Protein AF-A0A367LYJ3-F1 (afdb_monomer_lite)

Sequence (110 aa):
TGTVQKDARSNDTKPASPRLWTTGIEQMITGRERLQLPLENHNYLRAVVWGLASDPAQALAASSKRPQAGGPSTQQLLQDQVGRIQSDIVLGLITKEDGERQIAALKGGA

Foldseek 3Di:
DDWADQDPPDPDIFDFDVVLLVVLVVCCVVCVVVQDPPHPDPCVSSNSSVVQSPDPVNVVVSVPPDPPPDPQDPVRVLVVVLVVLVVCCVVVVDPPVVSVVVNVCSVVVD

Structure (mmCIF, N/CA/C/O backbone):
data_AF-A0A367LYJ3-F1
#
_entry.id   AF-A0A367LYJ3-F1
#
loop_
_atom_site.group_PDB
_atom_site.id
_atom_site.type_symbol
_atom_site.label_atom_id
_atom_site.label_alt_id
_atom_site.label_comp_id
_atom_site.label_asym_id
_atom_site.label_entity_id
_atom_site.label_seq_id
_atom_site.pdbx_PDB_ins_code
_atom_site.Cartn_x
_atom_site.Cartn_y
_atom_site.Cartn_z
_atom_site.occupancy
_atom_site.B_iso_or_equiv
_atom_site.auth_seq_id
_atom_site.auth_comp_id
_atom_site.auth_asym_id
_atom_site.auth_atom_id
_atom_site.pdbx_PDB_model_num
ATOM 1 N N . THR A 1 1 ? -6.627 -6.725 5.157 1.00 67.56 1 THR A N 1
ATOM 2 C CA . THR A 1 1 ? -5.604 -6.161 4.242 1.00 67.56 1 THR A CA 1
ATOM 3 C C . THR A 1 1 ? -4.426 -7.108 4.254 1.00 67.56 1 THR A C 1
ATOM 5 O O . THR A 1 1 ? -4.138 -7.635 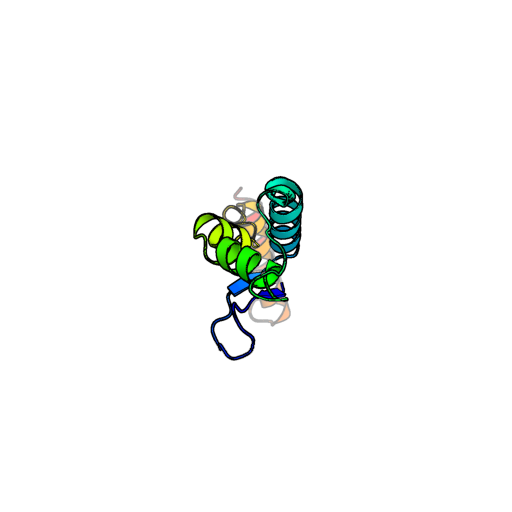5.317 1.00 67.56 1 THR A O 1
ATOM 8 N N . GLY A 1 2 ? -3.830 -7.413 3.099 1.00 86.25 2 GLY A N 1
ATOM 9 C CA . GLY A 1 2 ? -2.691 -8.335 3.029 1.00 86.25 2 GLY A CA 1
ATOM 10 C C . GLY A 1 2 ? -1.375 -7.659 3.415 1.00 86.25 2 GLY A C 1
ATOM 11 O O . GLY A 1 2 ? -1.329 -6.441 3.606 1.00 86.25 2 GLY A O 1
ATOM 12 N N . THR A 1 3 ? -0.305 -8.443 3.503 1.00 90.94 3 THR A N 1
ATOM 13 C CA . THR A 1 3 ? 1.073 -7.964 3.670 1.00 90.94 3 THR A CA 1
ATOM 14 C C . THR A 1 3 ? 1.969 -8.542 2.577 1.00 90.94 3 THR A C 1
ATOM 16 O O . THR A 1 3 ? 1.623 -9.527 1.924 1.00 90.94 3 THR A O 1
ATOM 19 N N . VAL A 1 4 ? 3.113 -7.905 2.343 1.00 91.81 4 VAL A N 1
ATOM 20 C CA . VAL A 1 4 ? 4.152 -8.363 1.421 1.00 91.81 4 VAL A CA 1
ATOM 21 C C . VAL A 1 4 ? 5.507 -8.318 2.120 1.00 91.81 4 VAL A C 1
ATOM 23 O O . VAL A 1 4 ? 5.812 -7.381 2.852 1.00 91.81 4 VAL A O 1
ATOM 26 N N . GLN A 1 5 ? 6.331 -9.332 1.888 1.00 92.62 5 GLN A N 1
ATOM 27 C CA . GLN A 1 5 ? 7.729 -9.394 2.326 1.00 92.62 5 GLN A CA 1
ATOM 28 C C . GLN A 1 5 ? 8.621 -9.369 1.086 1.00 92.62 5 GLN A C 1
ATOM 30 O O . GLN A 1 5 ? 8.230 -9.918 0.062 1.00 92.62 5 GLN A O 1
ATOM 35 N N . LYS A 1 6 ? 9.834 -8.817 1.141 1.00 85.62 6 LYS A N 1
ATOM 36 C CA . LYS A 1 6 ? 10.731 -8.827 -0.033 1.00 85.62 6 LYS A CA 1
ATOM 37 C C . LYS A 1 6 ? 11.236 -10.237 -0.367 1.00 85.62 6 LYS A C 1
ATOM 39 O O . LYS A 1 6 ? 11.170 -10.660 -1.513 1.00 85.62 6 LYS A O 1
ATOM 44 N N . ASP A 1 7 ? 11.650 -10.986 0.654 1.00 83.88 7 ASP A N 1
ATOM 45 C CA . ASP A 1 7 ? 12.133 -12.374 0.572 1.00 83.88 7 ASP A CA 1
ATOM 46 C C . ASP A 1 7 ? 11.464 -13.217 1.668 1.00 83.88 7 ASP A C 1
ATOM 48 O O . ASP A 1 7 ? 11.066 -12.675 2.700 1.00 83.88 7 ASP A O 1
ATOM 52 N N . ALA A 1 8 ? 11.265 -14.519 1.440 1.00 78.50 8 ALA A N 1
ATOM 53 C CA . ALA A 1 8 ? 10.597 -15.410 2.395 1.00 78.50 8 ALA A CA 1
ATOM 54 C C . ALA A 1 8 ? 11.401 -15.623 3.691 1.00 78.50 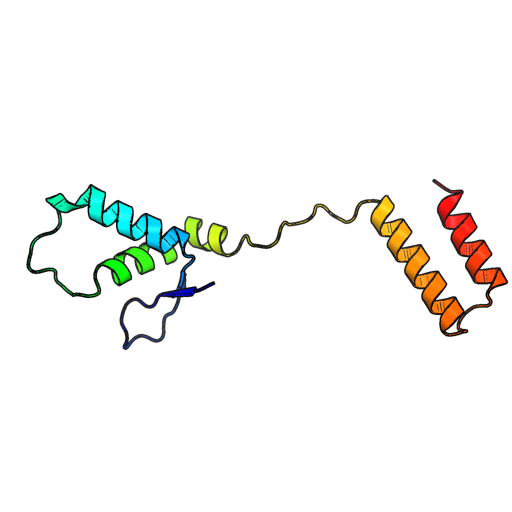8 ALA A C 1
ATOM 56 O O . ALA A 1 8 ? 10.827 -15.988 4.710 1.00 78.50 8 ALA A O 1
ATOM 57 N N . ARG A 1 9 ? 12.713 -15.368 3.660 1.00 81.69 9 ARG A N 1
ATOM 58 C CA . ARG A 1 9 ? 13.621 -15.456 4.810 1.00 81.69 9 ARG A CA 1
ATOM 59 C C . ARG A 1 9 ? 13.674 -14.169 5.634 1.00 81.69 9 ARG A C 1
ATOM 61 O O . ARG A 1 9 ? 14.286 -14.162 6.696 1.00 81.69 9 ARG A O 1
ATOM 68 N N . SER A 1 10 ? 13.075 -13.078 5.152 1.00 81.88 10 SER A N 1
ATOM 69 C CA . SER A 1 10 ? 13.058 -11.797 5.861 1.00 81.88 10 SER A CA 1
ATOM 70 C C . SER A 1 10 ? 11.774 -11.623 6.663 1.00 81.88 10 SER A C 1
ATOM 72 O O . SER A 1 10 ? 10.681 -11.813 6.138 1.00 81.88 10 SER A O 1
ATOM 74 N N . ASN A 1 11 ? 11.897 -11.172 7.911 1.00 85.19 11 ASN A N 1
ATOM 75 C CA . ASN A 1 11 ? 10.754 -10.830 8.762 1.00 85.19 11 ASN A CA 1
ATOM 76 C C . ASN A 1 11 ? 10.179 -9.428 8.478 1.00 85.19 11 ASN A C 1
ATOM 78 O O . ASN A 1 11 ? 9.189 -9.043 9.097 1.00 85.19 11 ASN A O 1
ATOM 82 N N . ASP A 1 12 ? 10.763 -8.659 7.548 1.00 89.38 12 ASP A N 1
ATOM 83 C CA . ASP A 1 12 ? 10.249 -7.329 7.203 1.00 89.38 12 ASP A CA 1
ATOM 84 C C . ASP A 1 12 ? 9.011 -7.431 6.303 1.00 89.38 12 ASP A C 1
ATOM 86 O O . ASP A 1 12 ? 9.086 -7.805 5.125 1.00 89.38 12 ASP A O 1
ATOM 90 N N . THR A 1 13 ? 7.863 -7.083 6.880 1.00 90.88 13 THR A N 1
ATOM 91 C CA . THR A 1 13 ? 6.555 -7.105 6.227 1.00 90.88 13 THR A CA 1
ATOM 92 C C . THR A 1 13 ? 6.062 -5.675 6.015 1.00 90.88 13 THR A C 1
ATOM 94 O O . THR A 1 13 ? 6.187 -4.812 6.884 1.00 90.88 13 THR A O 1
ATOM 97 N N . LYS A 1 14 ? 5.477 -5.411 4.847 1.00 89.69 14 LYS A N 1
ATOM 98 C CA . LYS A 1 14 ? 4.812 -4.143 4.523 1.00 89.69 14 LYS A CA 1
ATOM 99 C C . LYS A 1 14 ? 3.334 -4.392 4.222 1.00 89.69 14 LYS A C 1
ATOM 101 O O . LYS A 1 14 ? 3.006 -5.439 3.657 1.00 89.69 14 LYS A O 1
ATOM 106 N N . PRO A 1 15 ? 2.422 -3.474 4.576 1.00 89.81 15 PRO A N 1
ATOM 107 C CA . PRO A 1 15 ? 1.016 -3.605 4.214 1.00 89.81 15 PRO A CA 1
ATOM 108 C C . PRO A 1 15 ? 0.850 -3.550 2.690 1.00 89.81 15 PRO A C 1
ATOM 110 O O . PRO A 1 15 ? 1.298 -2.614 2.036 1.00 89.81 15 PRO A O 1
ATOM 113 N N . ALA A 1 16 ? 0.171 -4.546 2.123 1.00 90.31 16 ALA A N 1
ATOM 114 C CA . ALA A 1 16 ? -0.069 -4.669 0.690 1.00 90.31 16 ALA A CA 1
ATOM 115 C C . ALA A 1 16 ? -1.567 -4.851 0.425 1.00 90.31 16 ALA A C 1
ATOM 117 O O . ALA A 1 16 ? -2.152 -5.917 0.640 1.00 90.31 16 ALA A O 1
ATOM 118 N N . SER A 1 17 ? -2.219 -3.780 -0.027 1.00 89.12 17 SER A N 1
ATOM 119 C CA . SER A 1 17 ? -3.611 -3.847 -0.473 1.00 89.12 17 SER A CA 1
ATOM 120 C C . SER A 1 17 ? -3.712 -4.552 -1.835 1.00 89.12 17 SER A C 1
ATOM 122 O O . SER A 1 17 ? -2.752 -4.503 -2.603 1.00 89.12 17 SER A O 1
ATOM 124 N N . PRO A 1 18 ? -4.867 -5.148 -2.196 1.00 91.31 18 PRO A N 1
ATOM 125 C CA . PRO A 1 18 ? -5.070 -5.712 -3.535 1.00 91.31 18 PRO A CA 1
ATOM 126 C C . PRO A 1 18 ? -4.739 -4.727 -4.666 1.00 91.31 18 PRO A C 1
ATOM 128 O O . PRO A 1 18 ? -4.169 -5.121 -5.674 1.00 91.31 18 PRO A O 1
ATOM 131 N N . ARG A 1 19 ? -4.995 -3.428 -4.456 1.00 89.75 19 ARG A N 1
ATOM 132 C CA . ARG A 1 19 ? -4.668 -2.368 -5.418 1.00 89.75 19 ARG A CA 1
ATOM 133 C C . ARG A 1 19 ? -3.164 -2.257 -5.691 1.00 89.75 19 ARG A C 1
ATOM 135 O O . ARG A 1 19 ? -2.786 -2.044 -6.834 1.00 89.75 19 ARG A O 1
ATOM 142 N N . LEU A 1 20 ? -2.313 -2.441 -4.676 1.00 91.62 20 LEU A N 1
ATOM 143 C CA . LEU A 1 20 ? -0.855 -2.436 -4.864 1.00 91.62 20 LEU A CA 1
ATOM 144 C C . LEU A 1 20 ? -0.386 -3.616 -5.718 1.00 91.62 20 LEU A C 1
ATOM 146 O O . LEU A 1 20 ? 0.514 -3.455 -6.537 1.00 91.62 20 LEU A O 1
ATOM 150 N N . TRP A 1 21 ? -1.023 -4.779 -5.567 1.00 91.88 21 TRP A N 1
ATOM 151 C CA . TRP A 1 21 ? -0.752 -5.934 -6.420 1.00 91.88 21 TRP A CA 1
ATOM 152 C C . TRP A 1 21 ? -1.154 -5.669 -7.869 1.00 91.88 21 TRP A C 1
ATOM 154 O O . TRP A 1 21 ? -0.359 -5.932 -8.766 1.00 91.88 21 TRP A O 1
ATOM 164 N N . THR A 1 22 ? -2.335 -5.090 -8.097 1.00 93.81 22 THR A N 1
ATOM 165 C CA . THR A 1 22 ? -2.781 -4.689 -9.439 1.00 93.81 22 THR A CA 1
ATOM 166 C C . THR A 1 22 ? -1.789 -3.727 -10.091 1.00 93.81 22 THR A C 1
ATOM 168 O O . THR A 1 22 ? -1.320 -4.001 -11.190 1.00 93.81 22 THR A O 1
ATOM 171 N N . THR A 1 23 ? -1.378 -2.667 -9.390 1.00 92.50 23 THR A N 1
ATOM 172 C CA . THR A 1 23 ? -0.398 -1.702 -9.913 1.00 92.50 23 THR A CA 1
ATOM 173 C C . THR A 1 23 ? 0.960 -2.345 -10.211 1.00 92.50 23 THR A C 1
ATOM 175 O O . THR A 1 23 ? 1.573 -2.039 -11.230 1.00 92.50 23 THR A O 1
ATOM 178 N N . GLY A 1 24 ? 1.433 -3.263 -9.362 1.00 92.38 24 GLY A N 1
ATOM 179 C CA . GLY A 1 24 ? 2.668 -4.007 -9.627 1.00 92.38 24 GLY A CA 1
ATOM 180 C C . GLY A 1 24 ? 2.580 -4.869 -10.892 1.00 92.38 24 GLY A C 1
ATOM 181 O O . GLY A 1 24 ? 3.512 -4.882 -11.696 1.00 92.38 24 GLY A O 1
ATOM 182 N N . ILE A 1 25 ? 1.445 -5.542 -11.106 1.00 93.81 25 ILE A N 1
ATOM 183 C CA . ILE A 1 25 ? 1.183 -6.328 -12.322 1.00 93.81 25 ILE A CA 1
ATOM 184 C C . ILE A 1 25 ?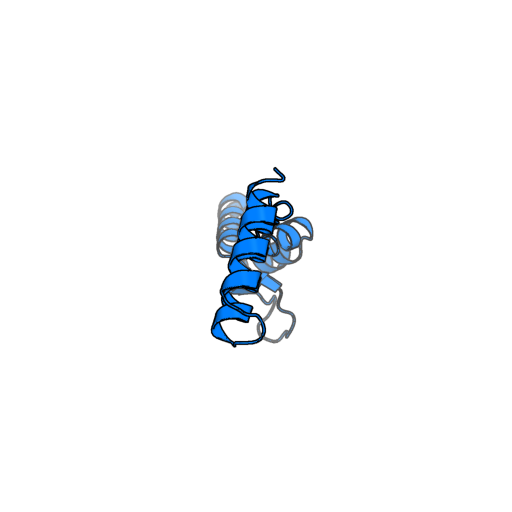 1.165 -5.415 -13.557 1.00 93.81 25 ILE A C 1
ATOM 186 O O . ILE A 1 25 ? 1.817 -5.716 -14.554 1.00 93.81 25 ILE A O 1
ATOM 190 N N . GLU A 1 26 ? 0.476 -4.277 -13.484 1.00 95.00 26 GLU A N 1
ATOM 191 C CA . GLU A 1 26 ? 0.410 -3.294 -14.573 1.00 95.00 26 GLU A CA 1
ATOM 192 C C . GLU A 1 26 ? 1.792 -2.734 -14.936 1.00 95.00 26 GLU A C 1
ATOM 194 O O . GLU A 1 26 ? 2.111 -2.615 -16.122 1.00 95.00 26 GLU A O 1
ATOM 199 N N . GLN A 1 27 ? 2.647 -2.452 -13.945 1.00 91.38 27 GLN A N 1
ATOM 200 C CA . GLN A 1 27 ? 4.032 -2.038 -14.192 1.00 91.38 27 GLN A CA 1
ATOM 201 C C . GLN A 1 27 ? 4.827 -3.112 -14.935 1.00 91.38 27 GLN A C 1
ATOM 203 O O . GLN A 1 27 ? 5.553 -2.786 -15.872 1.00 91.38 27 GLN A O 1
ATOM 208 N N . MET A 1 28 ? 4.675 -4.386 -14.560 1.00 90.25 28 MET A N 1
ATOM 209 C CA . MET A 1 28 ? 5.362 -5.486 -15.244 1.00 90.25 28 MET A CA 1
ATOM 210 C C . MET A 1 28 ? 4.874 -5.675 -16.682 1.00 90.25 28 MET A C 1
ATOM 212 O O . MET A 1 28 ? 5.686 -5.923 -17.569 1.00 90.25 28 MET A O 1
ATOM 216 N N . ILE A 1 29 ? 3.569 -5.536 -16.926 1.00 92.50 29 ILE A N 1
ATOM 217 C CA . ILE A 1 29 ? 2.997 -5.617 -18.277 1.00 92.50 29 ILE A CA 1
ATOM 218 C C . ILE A 1 29 ? 3.496 -4.451 -19.135 1.00 92.50 29 ILE A C 1
ATOM 220 O O . ILE A 1 29 ? 3.917 -4.660 -20.272 1.00 92.50 29 ILE A O 1
ATOM 224 N N . THR A 1 30 ? 3.484 -3.236 -18.584 1.00 92.44 30 THR A N 1
ATOM 225 C CA . THR A 1 30 ? 3.911 -2.016 -19.285 1.00 92.44 30 THR A CA 1
ATOM 226 C C . THR A 1 30 ? 5.407 -2.050 -19.587 1.00 92.44 30 THR A C 1
ATOM 228 O O . THR A 1 30 ? 5.818 -1.778 -20.706 1.00 92.44 30 THR A O 1
ATOM 231 N N . GLY A 1 31 ? 6.231 -2.437 -18.612 1.00 87.31 31 GLY A N 1
ATOM 232 C CA . GLY A 1 31 ? 7.685 -2.524 -18.744 1.00 87.31 31 GLY A CA 1
ATOM 233 C C . GLY A 1 31 ? 8.195 -3.850 -19.306 1.00 87.31 31 GLY A C 1
ATOM 234 O O . GLY A 1 31 ? 9.389 -4.122 -19.183 1.00 87.31 31 GLY A O 1
ATOM 235 N N . ARG A 1 32 ? 7.328 -4.687 -19.895 1.00 88.31 32 ARG A N 1
ATOM 236 C CA . ARG A 1 32 ? 7.663 -6.064 -20.308 1.00 88.31 32 ARG A CA 1
ATOM 237 C C . ARG A 1 32 ? 8.882 -6.158 -21.222 1.00 88.31 32 ARG A C 1
ATOM 239 O O . ARG A 1 32 ? 9.627 -7.122 -21.153 1.00 88.31 32 ARG A O 1
ATOM 246 N N . GLU A 1 33 ? 9.099 -5.147 -22.056 1.00 89.00 33 GLU A N 1
ATOM 247 C CA . GLU A 1 33 ? 10.222 -5.065 -22.997 1.00 89.00 33 GLU A CA 1
ATOM 248 C C . GLU A 1 33 ? 11.583 -4.881 -22.311 1.00 89.00 33 GLU A C 1
ATOM 250 O O . GLU A 1 33 ? 12.620 -5.184 -22.892 1.00 89.00 33 GLU A O 1
ATOM 255 N N . ARG A 1 34 ? 11.585 -4.414 -21.056 1.00 85.94 34 ARG A N 1
ATOM 256 C CA . ARG A 1 34 ? 12.782 -4.275 -20.217 1.00 85.94 34 ARG A CA 1
ATOM 257 C C . ARG A 1 34 ? 13.050 -5.519 -19.372 1.00 85.94 34 ARG A C 1
ATOM 259 O O . ARG A 1 34 ? 14.108 -5.607 -18.753 1.00 85.94 34 ARG A O 1
ATOM 266 N N . LEU A 1 35 ? 12.107 -6.463 -19.317 1.00 83.50 35 LEU A N 1
ATOM 267 C CA . LEU A 1 35 ? 12.292 -7.725 -18.611 1.00 83.50 35 LEU A CA 1
ATOM 268 C C . LEU A 1 35 ? 13.167 -8.641 -19.466 1.00 83.50 35 LEU A C 1
ATOM 270 O O . LEU A 1 35 ? 12.743 -9.133 -20.509 1.00 83.50 35 LEU A O 1
ATOM 274 N N . GLN A 1 36 ? 14.396 -8.877 -19.015 1.00 82.06 36 GLN A N 1
ATOM 275 C CA . GLN A 1 36 ? 15.284 -9.853 -19.633 1.00 82.06 36 GLN A CA 1
ATOM 276 C C . GLN A 1 36 ? 15.078 -11.212 -18.973 1.00 82.06 36 GLN A C 1
ATOM 278 O O . GLN A 1 36 ? 15.080 -11.328 -17.748 1.00 82.06 36 GLN A O 1
ATOM 283 N N . LEU A 1 37 ? 14.869 -12.235 -19.800 1.00 82.56 37 LEU A N 1
ATOM 284 C CA . LEU A 1 37 ? 14.848 -13.619 -19.350 1.00 82.56 37 LEU A CA 1
ATOM 285 C C . LEU A 1 37 ? 16.271 -14.207 -19.433 1.00 82.56 37 LEU A C 1
ATOM 287 O O . LEU A 1 37 ? 16.962 -13.942 -20.417 1.00 82.56 37 LEU A O 1
ATOM 291 N N . PRO A 1 38 ? 16.697 -15.027 -18.456 1.00 84.69 38 PRO A N 1
ATOM 292 C CA . PRO A 1 38 ? 15.950 -15.404 -17.257 1.00 84.69 38 PRO A CA 1
ATOM 293 C C . PRO A 1 38 ? 15.831 -14.232 -16.273 1.00 84.69 38 PRO A C 1
ATOM 295 O O . PRO A 1 38 ? 16.766 -13.454 -16.103 1.00 84.69 38 PRO A O 1
ATOM 298 N N . LEU A 1 39 ? 14.677 -14.119 -15.607 1.00 83.19 39 LEU A N 1
ATOM 299 C CA . LEU A 1 39 ? 14.540 -13.167 -14.504 1.00 83.19 39 LEU A CA 1
ATOM 300 C C . LEU A 1 39 ? 15.507 -13.549 -13.380 1.00 83.19 39 LEU A C 1
ATOM 302 O O . LEU A 1 39 ? 15.736 -14.732 -13.131 1.00 83.19 39 LEU A O 1
ATOM 306 N N . GLU A 1 40 ? 15.985 -12.552 -12.638 1.00 80.12 40 GLU A N 1
ATOM 307 C CA . GLU A 1 40 ? 16.868 -12.763 -11.483 1.00 80.12 40 GLU A CA 1
ATOM 308 C C . GLU A 1 40 ? 16.223 -13.664 -10.407 1.00 80.12 40 GLU A C 1
ATOM 310 O O . GLU A 1 40 ? 16.915 -14.391 -9.697 1.00 80.12 40 G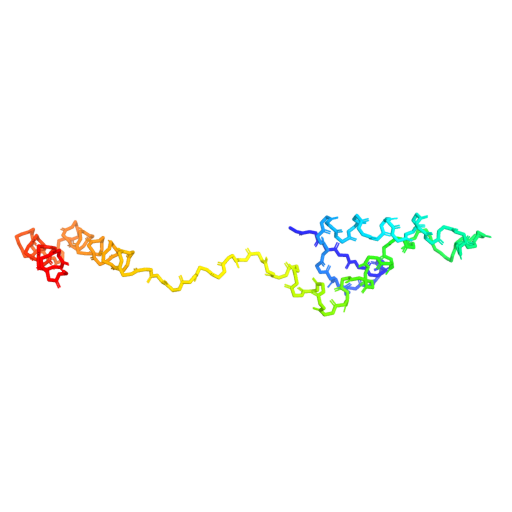LU A O 1
ATOM 315 N N . ASN A 1 41 ? 14.886 -13.648 -10.285 1.00 82.88 41 ASN A N 1
ATOM 316 C CA . ASN A 1 41 ? 14.132 -14.460 -9.327 1.00 82.88 41 ASN A CA 1
ATOM 317 C C . ASN A 1 41 ? 12.659 -14.636 -9.760 1.00 82.88 41 ASN A C 1
ATOM 319 O O . ASN A 1 41 ? 12.032 -13.698 -10.254 1.00 82.88 41 ASN A O 1
ATOM 323 N N . HIS A 1 42 ? 12.058 -15.798 -9.475 1.00 81.75 42 HIS A N 1
ATOM 324 C CA . HIS A 1 42 ? 10.613 -16.045 -9.616 1.00 81.75 42 HIS A CA 1
ATOM 325 C C . HIS A 1 42 ? 9.738 -15.111 -8.758 1.00 81.75 42 HIS A C 1
ATOM 327 O O . HIS A 1 42 ? 8.567 -14.899 -9.060 1.00 81.75 42 HIS A O 1
ATOM 333 N N . ASN A 1 43 ? 10.303 -14.510 -7.709 1.00 88.19 43 ASN A N 1
ATOM 334 C CA . ASN A 1 43 ? 9.621 -13.570 -6.819 1.00 88.19 43 ASN A CA 1
ATOM 335 C C . ASN A 1 43 ? 9.664 -12.110 -7.311 1.00 88.19 43 ASN A C 1
ATOM 337 O O . ASN A 1 43 ? 9.453 -11.194 -6.517 1.00 88.19 43 ASN A O 1
ATOM 341 N N . TYR A 1 44 ? 9.931 -11.862 -8.598 1.00 89.50 44 TYR A N 1
ATOM 342 C CA . TYR A 1 44 ? 10.101 -10.506 -9.132 1.00 89.50 44 TYR A CA 1
ATOM 343 C C . TYR A 1 44 ? 8.894 -9.589 -8.868 1.00 89.50 44 TYR A C 1
ATOM 345 O O . TYR A 1 44 ? 9.064 -8.485 -8.354 1.00 89.50 44 TYR A O 1
ATOM 353 N N . LEU A 1 45 ? 7.664 -10.072 -9.093 1.00 91.31 45 LEU A N 1
ATOM 354 C CA . LEU A 1 45 ? 6.446 -9.314 -8.765 1.00 91.31 45 LEU A CA 1
ATOM 355 C C . LEU A 1 45 ? 6.408 -8.910 -7.285 1.00 91.31 45 LEU A C 1
ATOM 357 O O . LEU A 1 45 ? 6.018 -7.797 -6.941 1.00 91.31 45 LEU A O 1
ATOM 361 N N . ARG A 1 46 ? 6.855 -9.802 -6.398 1.00 92.44 46 ARG A N 1
ATOM 362 C CA . ARG A 1 46 ? 6.895 -9.557 -4.955 1.00 92.44 46 ARG A CA 1
ATOM 363 C C . ARG A 1 46 ? 7.878 -8.441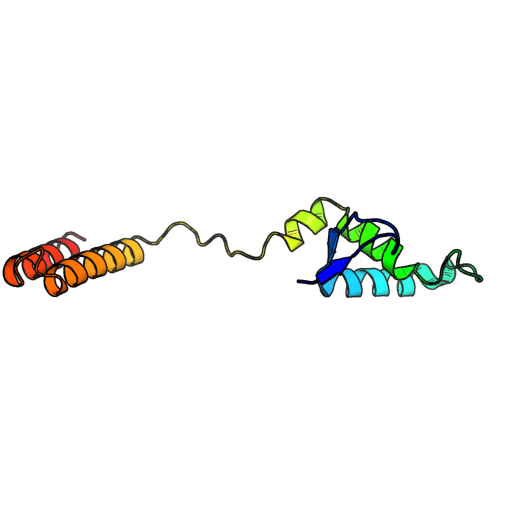 -4.608 1.00 92.44 46 ARG A C 1
ATOM 365 O O . ARG A 1 46 ? 7.566 -7.610 -3.762 1.00 92.44 46 ARG A O 1
ATOM 372 N N . ALA A 1 47 ? 9.022 -8.386 -5.290 1.00 91.00 47 ALA A N 1
ATOM 373 C CA . ALA A 1 47 ? 9.997 -7.310 -5.137 1.00 91.00 47 ALA A CA 1
ATOM 374 C C . ALA A 1 47 ? 9.443 -5.958 -5.619 1.00 91.00 47 ALA A C 1
ATOM 376 O O . ALA A 1 47 ? 9.591 -4.962 -4.910 1.00 91.00 47 ALA A O 1
ATOM 377 N N . VAL A 1 48 ? 8.750 -5.933 -6.765 1.00 90.75 48 VAL A N 1
ATOM 378 C CA . VAL A 1 48 ? 8.085 -4.726 -7.292 1.00 90.75 48 VAL A CA 1
ATOM 379 C C . VAL A 1 48 ? 7.032 -4.217 -6.305 1.00 90.75 48 VAL A C 1
ATOM 381 O O . VAL A 1 48 ? 7.076 -3.061 -5.888 1.00 90.75 48 VAL A O 1
ATOM 384 N N . VAL A 1 49 ? 6.124 -5.089 -5.858 1.00 92.69 49 VAL A N 1
ATOM 385 C CA . VAL A 1 49 ? 5.054 -4.723 -4.915 1.00 92.69 49 VAL A CA 1
ATOM 386 C C . VAL A 1 49 ? 5.618 -4.303 -3.557 1.00 92.69 49 VAL A C 1
ATOM 388 O O . VAL A 1 49 ? 5.096 -3.373 -2.947 1.00 92.69 49 VAL A O 1
ATOM 391 N N . TRP A 1 50 ? 6.704 -4.924 -3.087 1.00 92.75 50 TRP A N 1
ATOM 392 C CA . TRP A 1 50 ? 7.391 -4.494 -1.867 1.00 92.75 50 TRP A CA 1
ATOM 393 C C . TRP A 1 50 ? 8.007 -3.096 -2.014 1.00 92.75 50 TRP A C 1
ATOM 395 O O . TRP A 1 50 ? 7.914 -2.298 -1.083 1.00 92.75 50 TRP A O 1
ATOM 405 N N . GLY A 1 51 ? 8.574 -2.766 -3.180 1.00 91.25 51 GLY A N 1
ATOM 406 C CA . GLY A 1 51 ? 9.043 -1.414 -3.495 1.00 91.25 51 GLY A CA 1
ATOM 407 C C . GLY A 1 51 ? 7.905 -0.391 -3.463 1.00 91.25 51 GLY A C 1
ATOM 408 O O . GLY A 1 51 ? 8.012 0.617 -2.771 1.00 91.25 51 GLY A O 1
ATOM 409 N N . LEU A 1 52 ? 6.775 -0.701 -4.107 1.00 91.38 52 LEU A N 1
ATOM 410 C CA . LEU A 1 52 ? 5.575 0.148 -4.085 1.00 91.38 52 LEU A CA 1
ATOM 411 C C . LEU A 1 52 ? 5.006 0.332 -2.672 1.00 91.38 52 LEU A C 1
ATOM 413 O O . LEU A 1 52 ? 4.563 1.419 -2.323 1.00 91.38 52 LEU A O 1
ATOM 417 N N . ALA A 1 53 ? 5.010 -0.718 -1.851 1.00 91.00 53 ALA A N 1
ATOM 418 C CA . ALA A 1 53 ? 4.551 -0.657 -0.463 1.00 91.00 53 ALA A CA 1
ATOM 419 C C . ALA A 1 53 ? 5.537 0.073 0.467 1.00 91.00 53 ALA A C 1
ATOM 421 O O . ALA A 1 53 ? 5.156 0.484 1.562 1.00 91.00 53 ALA A O 1
ATOM 422 N N . SER A 1 54 ? 6.796 0.212 0.045 1.00 89.50 54 SER A N 1
ATOM 423 C CA . SER A 1 54 ? 7.824 0.973 0.761 1.00 89.50 54 SER A CA 1
ATOM 424 C C . SER A 1 54 ? 7.789 2.465 0.424 1.00 89.50 54 SER A C 1
ATOM 426 O O . SER A 1 54 ? 8.416 3.253 1.129 1.00 89.50 54 SER A O 1
ATOM 428 N N . ASP A 1 55 ? 7.052 2.862 -0.618 1.00 87.19 55 ASP A N 1
ATOM 429 C CA . ASP A 1 55 ? 6.834 4.264 -0.955 1.00 87.19 55 ASP A CA 1
ATOM 430 C C . ASP A 1 55 ? 5.932 4.935 0.105 1.00 87.19 55 ASP A C 1
ATOM 432 O O . ASP A 1 55 ? 4.813 4.464 0.360 1.00 87.19 55 ASP A O 1
ATOM 436 N N . PRO A 1 56 ? 6.378 6.039 0.733 1.00 71.12 56 PRO A N 1
ATOM 437 C CA . PRO A 1 56 ? 5.616 6.721 1.775 1.00 71.12 56 PRO A CA 1
ATOM 438 C C . PRO A 1 56 ? 4.245 7.231 1.300 1.00 71.12 56 PRO A C 1
ATOM 440 O O . PRO A 1 56 ? 3.296 7.223 2.088 1.00 71.12 56 PRO A O 1
ATOM 443 N N . ALA A 1 57 ? 4.089 7.618 0.029 1.00 72.56 57 ALA A N 1
ATOM 444 C CA . ALA A 1 57 ? 2.807 8.078 -0.509 1.00 72.56 57 ALA A CA 1
ATOM 445 C C . ALA A 1 57 ? 1.766 6.945 -0.540 1.00 72.56 57 ALA A C 1
ATOM 447 O O . ALA A 1 57 ? 0.591 7.137 -0.216 1.00 72.56 57 ALA A O 1
ATOM 448 N N . GLN A 1 58 ? 2.215 5.731 -0.855 1.00 68.56 58 GLN A N 1
ATOM 449 C CA . GLN A 1 58 ? 1.370 4.541 -0.928 1.00 68.56 58 GLN A CA 1
ATOM 450 C C . GLN A 1 58 ? 1.097 3.941 0.458 1.00 68.56 58 GLN A C 1
ATOM 452 O O . GLN A 1 58 ? -0.004 3.439 0.708 1.00 68.56 58 GLN A O 1
ATOM 457 N N . ALA A 1 59 ? 2.052 4.047 1.386 1.00 59.50 59 ALA A N 1
ATOM 458 C CA . ALA A 1 59 ? 1.869 3.657 2.783 1.00 59.50 59 ALA A CA 1
ATOM 459 C C . ALA A 1 59 ? 0.777 4.499 3.479 1.00 59.50 59 ALA A C 1
ATOM 461 O O . ALA A 1 59 ? -0.070 3.955 4.194 1.00 59.50 59 ALA A O 1
ATOM 462 N N . LEU A 1 60 ? 0.729 5.810 3.206 1.00 58.56 60 LEU A N 1
ATOM 463 C CA . LEU A 1 60 ? -0.311 6.719 3.710 1.00 58.56 60 LEU A CA 1
ATOM 464 C C . LEU A 1 60 ? -1.700 6.407 3.125 1.00 58.56 60 LEU A C 1
ATOM 466 O O . LEU A 1 60 ? -2.700 6.403 3.853 1.00 58.56 60 LEU A O 1
ATOM 470 N N . ALA A 1 61 ? -1.768 6.073 1.833 1.00 58.94 61 ALA A N 1
ATOM 471 C CA . ALA A 1 61 ? -3.008 5.668 1.170 1.00 58.94 61 ALA A CA 1
ATOM 472 C C . ALA A 1 61 ? -3.539 4.315 1.686 1.00 58.94 61 ALA A C 1
ATOM 474 O O . ALA A 1 61 ? -4.749 4.124 1.800 1.00 58.94 61 ALA A O 1
ATOM 475 N N . ALA A 1 62 ? -2.651 3.382 2.048 1.00 56.19 62 ALA A N 1
ATOM 476 C CA . ALA A 1 62 ? -3.026 2.100 2.647 1.00 56.19 62 ALA A CA 1
ATOM 477 C C . ALA A 1 62 ? -3.505 2.229 4.108 1.00 56.19 62 ALA A C 1
ATOM 479 O O . ALA A 1 62 ? -4.356 1.446 4.538 1.00 56.19 62 ALA A O 1
ATOM 480 N N . SER A 1 63 ? -2.986 3.215 4.850 1.00 54.75 63 SER A N 1
ATOM 481 C CA . SER A 1 63 ? -3.397 3.536 6.227 1.00 54.75 63 SER A CA 1
ATOM 482 C C . SER A 1 63 ? -4.718 4.323 6.291 1.00 54.75 63 SER A C 1
ATOM 484 O O . SER A 1 63 ? -5.456 4.257 7.275 1.00 54.75 63 SER A O 1
ATOM 486 N N . SER A 1 64 ? -5.084 5.007 5.203 1.00 51.25 64 SER A N 1
ATOM 487 C CA . SER A 1 64 ? -6.338 5.757 5.058 1.00 51.25 64 SER A CA 1
ATOM 488 C C . SER A 1 64 ? -7.550 4.840 4.826 1.00 51.25 64 SER A C 1
ATOM 490 O O . SER A 1 64 ? -8.197 4.864 3.783 1.00 51.25 64 SER A O 1
ATOM 492 N N . LYS A 1 65 ? -7.876 3.999 5.814 1.00 53.84 65 LYS A N 1
ATOM 493 C CA . LYS A 1 65 ? -9.135 3.229 5.886 1.00 53.84 65 LYS A CA 1
ATOM 494 C C . LYS A 1 65 ? -9.993 3.573 7.100 1.00 53.84 65 LYS A C 1
ATOM 496 O O . LYS A 1 65 ? -10.843 2.787 7.511 1.00 53.84 65 LYS A O 1
ATOM 501 N N . ARG A 1 66 ? -9.830 4.769 7.651 1.00 50.19 66 ARG A N 1
ATOM 502 C CA . ARG A 1 66 ? -10.873 5.366 8.476 1.00 50.19 66 ARG A CA 1
ATOM 503 C C . ARG A 1 66 ? -11.289 6.653 7.777 1.00 50.19 66 ARG A C 1
ATOM 505 O O . ARG A 1 66 ? -10.421 7.509 7.611 1.00 50.19 66 ARG A O 1
ATOM 512 N N . PRO A 1 67 ? -12.552 6.809 7.334 1.00 46.41 67 PRO A N 1
ATOM 513 C CA . PRO A 1 67 ? -13.044 8.154 7.108 1.00 46.41 67 PRO A CA 1
ATOM 514 C C . PRO A 1 67 ? -12.805 8.880 8.430 1.00 46.41 67 PRO A C 1
ATOM 516 O O . PRO A 1 67 ? -13.342 8.480 9.464 1.00 46.41 67 PRO A O 1
ATOM 519 N N . GLN A 1 68 ? -11.910 9.866 8.425 1.00 54.81 68 GLN A N 1
ATOM 520 C CA . GLN A 1 68 ? -11.890 10.882 9.462 1.00 54.81 68 GLN A CA 1
ATOM 521 C C . GLN A 1 68 ? -13.243 11.568 9.309 1.00 54.81 68 GLN A C 1
ATOM 523 O O . GLN A 1 68 ? -13.404 12.471 8.491 1.00 54.81 68 GLN A O 1
ATOM 528 N N . ALA A 1 69 ? -14.259 11.013 9.973 1.00 56.00 69 ALA A N 1
ATOM 529 C CA . ALA A 1 69 ? -15.522 11.686 10.140 1.00 56.00 69 ALA A CA 1
ATOM 530 C C . ALA A 1 69 ? -15.143 13.045 10.719 1.00 56.00 69 ALA A C 1
ATOM 532 O O . ALA A 1 69 ? -14.481 13.105 11.760 1.00 56.00 69 ALA A O 1
ATOM 533 N N . GLY A 1 70 ? -15.487 14.119 10.003 1.00 61.69 70 GLY A N 1
ATOM 534 C CA . GLY A 1 70 ? -15.497 15.445 10.602 1.00 61.69 70 GLY A CA 1
ATOM 535 C C . GLY A 1 70 ? -16.162 15.331 11.971 1.00 61.69 70 GLY A C 1
ATOM 536 O O . GLY A 1 70 ? -17.058 14.496 12.138 1.00 61.69 70 GLY A O 1
ATOM 537 N N . GLY A 1 71 ? -15.641 16.077 12.948 1.00 66.88 71 GLY A N 1
ATOM 538 C CA . GLY A 1 71 ? -16.063 15.977 14.344 1.00 66.88 71 GLY A CA 1
ATOM 539 C C . GLY A 1 71 ? -17.585 15.859 14.484 1.00 66.88 71 GLY A C 1
ATOM 540 O O . GLY A 1 71 ? -18.316 16.362 13.626 1.00 66.88 71 GLY A O 1
ATOM 541 N N . PRO A 1 72 ? -18.062 15.162 15.528 1.00 69.69 72 PRO A N 1
ATOM 542 C CA . PRO A 1 72 ? -19.469 14.815 15.658 1.00 69.69 72 PRO A CA 1
ATOM 543 C C . PRO A 1 72 ? -20.329 16.060 15.459 1.00 69.69 72 PRO A C 1
ATOM 545 O O . PRO A 1 72 ? -20.105 17.094 16.090 1.00 69.69 72 PRO A O 1
ATOM 548 N N . SER A 1 73 ? -21.286 15.963 14.539 1.00 80.50 73 SER A N 1
ATOM 549 C CA . SER A 1 73 ? -22.230 17.053 14.301 1.00 80.50 73 SER A CA 1
ATOM 550 C C . SER A 1 73 ? -22.943 17.411 15.606 1.00 80.50 73 SER A C 1
ATOM 552 O O . SER A 1 73 ? -23.166 16.548 16.459 1.00 80.50 73 SER A O 1
ATOM 554 N N . THR A 1 74 ? -23.360 18.667 15.762 1.00 82.44 74 THR A N 1
ATOM 555 C CA . THR A 1 74 ? -24.134 19.111 16.933 1.00 82.44 74 THR A CA 1
ATOM 556 C C . THR A 1 74 ? -25.350 18.211 17.181 1.00 82.44 74 THR A C 1
ATOM 558 O O . THR A 1 74 ? -25.647 17.858 18.318 1.00 82.44 74 THR A O 1
ATOM 561 N N . GLN A 1 75 ? -25.997 17.742 16.108 1.00 83.19 75 GLN A N 1
ATOM 562 C CA . GLN A 1 75 ? -27.107 16.792 16.177 1.00 83.19 75 GLN A CA 1
ATOM 563 C C . GLN A 1 75 ? -26.694 15.431 16.765 1.00 83.19 75 GLN A C 1
ATOM 565 O O . GLN A 1 75 ? -27.413 14.882 17.599 1.00 83.19 75 GLN A O 1
ATOM 570 N N . GLN A 1 76 ? -25.534 14.893 16.375 1.00 84.75 76 GLN A N 1
ATOM 571 C CA . GLN A 1 76 ? -25.002 13.651 16.946 1.00 84.75 76 GLN A CA 1
ATOM 572 C C . GLN A 1 76 ? -24.642 13.819 18.423 1.00 84.75 76 GLN A C 1
ATOM 574 O O . GLN A 1 76 ? -24.982 12.954 19.222 1.00 84.75 76 GLN A O 1
ATOM 579 N N . LEU A 1 77 ? -24.032 14.943 18.810 1.00 87.94 77 LEU A N 1
ATOM 580 C CA . LEU A 1 77 ? -23.707 15.229 20.212 1.00 87.94 77 LEU A CA 1
ATOM 581 C C . LEU A 1 77 ? -24.955 15.320 21.100 1.00 87.94 77 LEU A C 1
ATOM 583 O O . LEU A 1 77 ? -24.923 14.875 22.248 1.00 87.94 77 LEU A O 1
ATOM 587 N N . LEU A 1 78 ? -26.049 15.889 20.587 1.00 87.25 78 LEU A N 1
ATOM 588 C CA . LEU A 1 78 ? -27.332 15.937 21.293 1.00 87.25 78 LEU A CA 1
ATOM 589 C C . LEU A 1 78 ? -27.955 14.541 21.421 1.00 87.25 78 LEU A C 1
ATOM 591 O O . LEU A 1 78 ? -28.419 14.173 22.499 1.00 87.25 78 LEU A O 1
ATOM 595 N N . GLN A 1 79 ? -27.920 13.739 20.353 1.00 89.00 79 GLN A N 1
ATOM 596 C CA . GLN A 1 79 ? -28.407 12.356 20.367 1.00 89.00 79 GLN A CA 1
ATOM 597 C C . GLN A 1 79 ? -27.668 11.503 21.412 1.00 89.00 79 GLN A C 1
ATOM 599 O O . GLN A 1 79 ? -28.304 10.759 22.159 1.00 89.00 79 GLN A O 1
ATOM 604 N N . ASP A 1 80 ? -26.346 11.657 21.494 1.00 90.56 80 ASP A N 1
ATOM 605 C CA . ASP A 1 80 ? -25.473 10.967 22.447 1.00 90.56 80 ASP A CA 1
ATOM 606 C C . ASP A 1 80 ? -25.796 11.343 23.903 1.00 90.56 80 ASP A C 1
ATOM 608 O O . ASP A 1 80 ? -25.880 10.485 24.782 1.00 90.56 80 ASP A O 1
ATOM 612 N N . GLN A 1 81 ? -26.027 12.636 24.161 1.00 89.50 81 GLN A N 1
ATOM 613 C CA . GLN A 1 81 ? -26.410 13.136 25.485 1.00 89.50 81 GLN A CA 1
ATOM 614 C C . GLN A 1 81 ? -27.771 12.598 25.932 1.00 89.50 81 GLN A C 1
ATOM 616 O O . GLN A 1 81 ? -27.907 12.156 27.070 1.00 89.50 81 GLN A O 1
ATOM 621 N N . VAL A 1 82 ? -28.759 12.566 25.033 1.00 91.81 82 VAL A N 1
ATOM 622 C CA . VAL A 1 82 ? -30.073 11.976 25.328 1.00 91.81 82 VAL A CA 1
ATOM 623 C C . VAL A 1 82 ? -29.948 10.480 25.633 1.00 91.81 82 VAL A C 1
ATOM 625 O O . VAL A 1 82 ? -30.591 9.996 26.562 1.00 91.81 82 VAL A O 1
ATOM 628 N N . GLY A 1 83 ? -29.100 9.752 24.899 1.00 92.00 83 GLY A N 1
ATOM 629 C CA . GLY A 1 83 ? -28.845 8.331 25.150 1.00 92.00 83 GLY A CA 1
ATOM 630 C C . GLY A 1 83 ? -28.224 8.060 26.525 1.00 92.00 83 GLY A C 1
ATOM 631 O O . GLY A 1 83 ? -28.614 7.102 27.197 1.00 92.00 83 GLY A O 1
ATOM 632 N N . ARG A 1 84 ? -27.315 8.932 26.985 1.00 93.50 84 ARG A N 1
ATOM 633 C CA . ARG A 1 84 ? -26.754 8.859 28.345 1.00 93.50 84 ARG A CA 1
ATOM 634 C C . ARG A 1 84 ? -27.833 9.039 29.410 1.00 93.50 84 ARG A C 1
ATOM 636 O O . ARG A 1 84 ? -27.985 8.167 30.255 1.00 93.50 84 ARG A O 1
ATOM 643 N N . ILE A 1 85 ? -28.653 10.084 29.291 1.00 91.19 85 ILE A N 1
ATOM 644 C CA . ILE A 1 85 ? -29.727 10.357 30.259 1.00 91.19 85 ILE A CA 1
ATOM 645 C C . ILE A 1 85 ? -30.726 9.194 30.315 1.00 91.19 85 ILE A C 1
ATOM 647 O O . ILE A 1 85 ? -31.128 8.773 31.394 1.00 91.19 85 ILE A O 1
ATOM 651 N N . GLN A 1 86 ? -31.098 8.617 29.169 1.00 91.00 86 GLN A N 1
ATOM 652 C CA . GLN A 1 86 ? -31.978 7.442 29.147 1.00 91.00 86 GLN A CA 1
ATOM 653 C C . GLN A 1 86 ? -31.357 6.226 29.839 1.00 91.00 86 GLN A C 1
ATOM 655 O O . GLN A 1 86 ? -32.061 5.494 30.533 1.00 91.00 86 GLN A O 1
ATOM 660 N N . SER A 1 87 ? -30.050 6.023 29.678 1.00 92.06 87 SER A N 1
ATOM 661 C CA . SER A 1 87 ? -29.335 4.940 30.357 1.00 92.06 87 SER A CA 1
ATOM 662 C C . SER A 1 87 ? -29.348 5.138 31.875 1.00 92.06 87 SER A C 1
ATOM 664 O O . SER A 1 87 ? -29.601 4.186 32.608 1.00 92.06 87 SER A O 1
ATOM 666 N N . ASP A 1 88 ? -29.178 6.374 32.344 1.00 91.19 88 ASP A N 1
ATOM 667 C CA . ASP A 1 88 ? -29.210 6.711 33.771 1.00 91.19 88 ASP A CA 1
ATOM 668 C C . ASP A 1 88 ? -30.605 6.509 34.389 1.00 91.19 88 ASP A C 1
ATOM 670 O O . ASP A 1 88 ? -30.704 6.049 35.529 1.00 91.19 88 ASP A O 1
ATOM 674 N N . ILE A 1 89 ? -31.684 6.772 33.635 1.00 92.50 89 ILE A N 1
ATOM 675 C CA . ILE A 1 89 ? -33.063 6.444 34.052 1.00 92.50 89 ILE A CA 1
ATOM 676 C C . ILE A 1 89 ? -33.222 4.927 34.201 1.00 92.50 89 ILE A C 1
ATOM 678 O O . ILE A 1 89 ? -33.747 4.451 35.205 1.00 92.50 89 ILE A O 1
ATOM 682 N N . VAL A 1 90 ? -32.771 4.153 33.206 1.00 92.69 90 VAL A N 1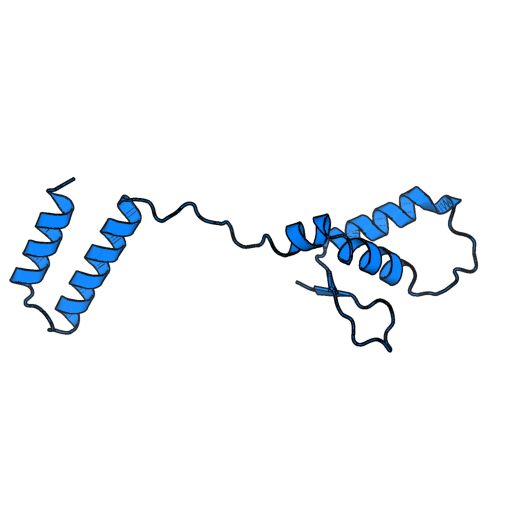
ATOM 683 C CA . VAL A 1 90 ? -32.898 2.683 33.207 1.00 92.69 90 VAL A CA 1
ATOM 684 C C . VAL A 1 90 ? -32.110 2.055 34.356 1.00 92.69 90 VAL A C 1
ATOM 686 O O . VAL A 1 90 ? -32.567 1.087 34.960 1.00 92.69 90 VAL A O 1
ATOM 689 N N . LEU A 1 91 ? -30.947 2.618 34.681 1.00 91.88 91 LEU A N 1
ATOM 690 C CA . LEU A 1 91 ? -30.110 2.181 35.798 1.00 91.88 91 LEU A CA 1
ATOM 691 C C . LEU A 1 91 ? -30.600 2.698 37.162 1.00 91.88 91 LEU A C 1
ATOM 693 O O . LEU A 1 91 ? -30.024 2.331 38.184 1.00 91.88 91 LEU A O 1
ATOM 697 N N . GLY A 1 92 ? -31.645 3.534 37.195 1.00 90.75 92 GLY A N 1
ATOM 698 C CA . GLY A 1 92 ? -32.189 4.122 38.421 1.00 90.75 92 GLY A CA 1
ATOM 699 C C . GLY A 1 92 ? -31.255 5.130 39.097 1.00 90.75 92 GLY A C 1
ATOM 700 O O . GLY A 1 92 ? -31.432 5.426 40.276 1.00 90.75 92 GLY A O 1
ATOM 701 N N . LEU A 1 93 ? -30.255 5.646 38.372 1.00 90.38 93 LEU A N 1
ATOM 702 C CA . LEU A 1 93 ? -29.322 6.670 38.859 1.00 90.38 93 LEU A CA 1
ATOM 703 C C . LEU A 1 93 ? -29.986 8.048 38.936 1.00 90.38 93 LEU A C 1
ATOM 705 O O . LEU A 1 93 ? -29.576 8.893 39.731 1.00 90.38 93 LEU A O 1
ATOM 709 N N . ILE A 1 94 ? -31.024 8.256 38.126 1.00 91.00 94 ILE A N 1
ATOM 710 C CA . ILE A 1 94 ? -31.890 9.431 38.157 1.00 91.00 94 ILE A CA 1
ATOM 711 C C . ILE A 1 94 ? -33.355 9.003 38.094 1.00 91.00 94 ILE A C 1
ATOM 713 O O . ILE A 1 94 ? -33.692 7.942 37.562 1.00 91.00 94 ILE A O 1
ATOM 717 N N . THR A 1 95 ? -34.236 9.842 38.634 1.00 91.31 95 THR A N 1
ATOM 718 C CA . THR A 1 95 ? -35.680 9.624 38.525 1.00 91.31 95 THR A CA 1
ATOM 719 C C . THR A 1 95 ? -36.125 9.817 37.076 1.00 91.31 95 THR A C 1
ATOM 721 O O . THR A 1 95 ? -35.513 10.563 36.303 1.00 91.31 95 THR A O 1
ATOM 724 N N . LYS A 1 96 ? -37.208 9.137 36.695 1.00 87.38 96 LYS A N 1
ATOM 725 C CA . LYS A 1 96 ? -37.773 9.252 35.348 1.00 87.38 96 LYS A CA 1
ATOM 726 C C . LYS A 1 96 ? -38.187 10.696 35.060 1.00 87.38 96 LYS A C 1
ATOM 728 O O . LYS A 1 96 ? -37.918 11.213 33.980 1.00 87.38 96 LYS A O 1
ATOM 733 N N . GLU A 1 97 ? -38.776 11.354 36.051 1.00 87.69 97 GLU A N 1
ATOM 734 C CA . GLU A 1 97 ? -39.262 12.726 35.967 1.00 87.69 97 GLU A CA 1
ATOM 735 C C . GLU A 1 97 ? -38.112 13.729 35.779 1.00 87.69 97 GLU A C 1
ATOM 737 O O . GLU A 1 97 ? -38.229 14.653 34.970 1.00 87.69 97 GLU A O 1
ATOM 742 N N . ASP A 1 98 ? -36.983 13.540 36.469 1.00 85.50 98 ASP A N 1
ATOM 743 C CA . ASP A 1 98 ? -35.808 14.405 36.309 1.00 85.50 98 ASP A CA 1
ATOM 744 C C . ASP A 1 98 ? -35.085 14.155 34.982 1.00 85.50 98 ASP A C 1
ATOM 746 O O . ASP A 1 98 ? -34.655 15.105 34.322 1.00 85.50 98 ASP A O 1
ATOM 750 N N . GLY A 1 99 ? -34.996 12.898 34.542 1.00 86.38 99 GLY A N 1
ATOM 751 C CA . GLY A 1 99 ? -34.405 12.557 33.250 1.00 86.38 99 GLY A CA 1
ATOM 752 C C . GLY A 1 99 ? -35.203 13.111 32.063 1.00 86.38 99 GLY A C 1
ATOM 753 O O . GLY A 1 99 ? -34.627 13.681 31.134 1.00 86.38 99 GLY A O 1
ATOM 754 N N . GLU A 1 100 ? -36.536 13.037 32.106 1.00 87.69 100 GLU A N 1
ATOM 755 C CA . GLU A 1 100 ? -37.411 13.610 31.072 1.00 87.69 100 GLU A CA 1
ATOM 756 C C . GLU A 1 100 ? -37.304 15.144 31.004 1.00 87.69 100 GLU A C 1
ATOM 758 O O . GLU A 1 100 ? -37.256 15.712 29.907 1.00 87.69 100 GLU A O 1
ATOM 763 N N . ARG A 1 101 ? -37.171 15.822 32.155 1.00 88.69 101 ARG A N 1
ATOM 764 C CA . ARG A 1 101 ? -36.923 17.275 32.219 1.00 88.69 101 ARG A CA 1
ATOM 765 C C . ARG A 1 101 ? -35.590 17.666 31.584 1.00 88.69 101 ARG A C 1
ATOM 767 O O . ARG A 1 101 ? -35.537 18.644 30.837 1.00 88.69 101 ARG A O 1
ATOM 774 N N . GLN A 1 102 ? -34.530 16.899 31.832 1.00 84.56 102 GLN A N 1
ATOM 775 C CA . GLN A 1 102 ? -33.213 17.153 31.240 1.00 84.56 102 GLN A CA 1
ATOM 776 C C . GLN A 1 102 ? -33.216 16.948 29.718 1.00 84.56 102 GLN A C 1
ATOM 778 O O . GLN A 1 102 ? -32.663 17.766 28.983 1.00 84.56 102 GLN A O 1
ATOM 783 N N . ILE A 1 103 ? -33.905 15.917 29.218 1.00 86.88 103 ILE A N 1
ATOM 784 C CA . ILE A 1 103 ? -34.057 15.684 27.772 1.00 86.88 103 ILE A CA 1
ATOM 785 C C . ILE A 1 103 ? -34.857 16.815 27.107 1.00 86.88 103 ILE A C 1
ATOM 787 O O . ILE A 1 103 ? -34.516 17.239 26.001 1.00 86.88 103 ILE A O 1
ATOM 791 N N . ALA A 1 104 ? -35.907 17.321 27.762 1.00 86.75 104 ALA A N 1
ATOM 792 C CA . ALA A 1 104 ? -36.700 18.437 27.250 1.00 86.75 104 ALA A CA 1
ATOM 793 C C . ALA A 1 104 ? -35.885 19.741 27.175 1.00 86.75 104 ALA A C 1
ATOM 795 O O . ALA A 1 104 ? -35.949 20.439 26.163 1.00 86.75 104 ALA A O 1
ATOM 796 N N . ALA A 1 105 ? -35.062 20.032 28.188 1.00 86.06 105 ALA A N 1
ATOM 797 C CA . ALA A 1 105 ? -34.165 21.189 28.188 1.00 86.06 105 ALA A CA 1
ATOM 798 C C . ALA A 1 105 ? -33.118 21.120 27.059 1.00 86.06 105 ALA A C 1
ATOM 800 O O . ALA A 1 105 ? -32.876 22.116 26.381 1.00 86.06 105 ALA A O 1
ATOM 801 N N . LEU A 1 106 ? -32.559 19.932 26.797 1.00 82.44 106 LEU A N 1
ATOM 802 C CA . LEU A 1 106 ? -31.602 19.706 25.705 1.00 82.44 106 LEU A CA 1
ATOM 803 C C . LEU A 1 106 ? -32.214 19.863 24.304 1.00 82.44 106 LEU A C 1
ATOM 805 O O . LEU A 1 106 ? -31.493 20.177 23.360 1.00 82.44 106 LEU A O 1
ATOM 809 N N . LYS A 1 107 ? -33.525 19.638 24.151 1.00 80.19 107 LYS A N 1
ATOM 810 C CA . LYS A 1 107 ? -34.244 19.798 22.874 1.00 80.19 107 LYS A CA 1
ATOM 811 C C . LYS A 1 107 ? -34.822 21.200 22.663 1.00 80.19 107 LYS A C 1
ATOM 813 O O . LYS A 1 107 ? -34.990 21.597 21.519 1.00 80.19 107 LYS A O 1
ATOM 818 N N . GLY A 1 108 ? -35.159 21.916 23.738 1.00 70.62 108 GLY A N 1
ATOM 819 C CA . GLY A 1 108 ? -35.781 23.247 23.684 1.00 70.62 108 GLY A CA 1
ATOM 820 C C . GLY A 1 108 ? -34.805 24.428 23.706 1.00 70.62 108 GLY A C 1
ATOM 821 O O . GLY A 1 108 ? -35.242 25.562 23.548 1.00 70.62 108 GLY A O 1
ATOM 822 N N . GLY A 1 109 ? -33.511 24.182 23.930 1.00 61.72 109 GLY A N 1
ATOM 823 C CA . GLY A 1 109 ? -32.457 25.205 23.951 1.00 61.72 109 GLY A CA 1
ATOM 824 C C . GLY A 1 109 ? -31.653 25.341 22.651 1.00 61.72 109 GLY A C 1
ATOM 825 O O . GLY A 1 109 ? -30.562 25.908 22.698 1.00 61.72 109 GLY A O 1
ATOM 826 N N . ALA A 1 110 ? -32.146 24.784 21.539 1.00 47.56 110 ALA A N 1
ATOM 827 C CA . ALA A 1 110 ? -31.518 24.820 20.215 1.00 47.56 110 ALA A CA 1
ATOM 828 C C . ALA A 1 110 ? -32.268 25.752 19.256 1.00 47.56 110 ALA A C 1
ATOM 830 O O . ALA A 1 110 ? -33.520 25.734 19.286 1.00 47.56 110 ALA A O 1
#

pLDDT: mean 83.03, std 12.25, range [46.41, 95.0]

Radius of gyration: 27.06 Å; chains: 1; bounding box: 56×41×62 Å

Organism: Pseudomonas aeruginosa (NCBI:txid287)

Secondary structure (DSSP, 8-state):
-EEEESSTT---EEEE-HHHHHHHHHHHHHTGGG-PSSPS-TTHHHHHHHHHHHSHHHHHHHH--S----S--HHHHHHHHHHHHHHHHHTTSS-HHHHHHHHHHHHH--